Protein AF-A0A1V5IRI9-F1 (afdb_monomer_lite)

Radius of gyration: 17.39 Å; chains: 1; bounding box: 43×33×45 Å

Sequence (71 aa):
MTHVITENQDGTTTIQVSFADEGVDLQGQTSIKGGPVQAQSYLPVFESDLRRNFADKFPLPEVPAVEEEII

Secondary structure (DSSP, 8-state):
-EEEEEE-TTSEEEEEEE-GGGT---EEEEEEES-HHHHHHHHHHHHHHHHHHTGGGSPPP----------

Structure (mmCIF, N/CA/C/O backbone):
data_AF-A0A1V5IRI9-F1
#
_entry.id   AF-A0A1V5IRI9-F1
#
loop_
_atom_site.group_PDB
_atom_site.id
_atom_site.type_symbol
_atom_site.label_atom_id
_atom_site.label_alt_id
_atom_site.label_comp_id
_atom_site.label_asym_id
_atom_site.label_entity_id
_atom_site.label_seq_id
_atom_site.pdbx_PDB_ins_code
_atom_site.Cartn_x
_atom_site.Cartn_y
_atom_site.Cartn_z
_atom_site.occupancy
_atom_site.B_iso_or_equiv
_atom_site.auth_seq_id
_atom_site.auth_comp_id
_atom_site.auth_asym_id
_atom_site.auth_atom_id
_atom_site.pdbx_PDB_model_num
ATOM 1 N N . MET A 1 1 ? 10.049 -3.471 0.663 1.00 94.00 1 MET A N 1
ATOM 2 C CA . MET A 1 1 ? 8.817 -2.689 0.850 1.00 94.00 1 MET A CA 1
ATOM 3 C C . MET A 1 1 ? 8.645 -2.344 2.322 1.00 94.00 1 MET A C 1
ATOM 5 O O . MET A 1 1 ? 8.712 -3.222 3.181 1.00 94.00 1 MET A O 1
ATOM 9 N N . THR A 1 2 ? 8.373 -1.073 2.615 1.00 97.94 2 THR A N 1
ATOM 10 C CA . THR A 1 2 ? 8.001 -0.584 3.954 1.00 97.94 2 THR A CA 1
ATOM 11 C C . THR A 1 2 ? 6.518 -0.229 4.002 1.00 97.94 2 THR A C 1
ATOM 13 O O . THR A 1 2 ? 5.937 0.137 2.980 1.00 97.94 2 THR A O 1
ATOM 16 N N . HIS A 1 3 ? 5.893 -0.324 5.180 1.00 98.06 3 HIS A N 1
ATOM 17 C CA . HIS A 1 3 ? 4.474 -0.011 5.340 1.00 98.06 3 HIS A CA 1
ATOM 18 C C . HIS A 1 3 ? 4.148 0.668 6.672 1.00 98.06 3 HIS A C 1
ATOM 20 O O . HIS A 1 3 ? 4.850 0.496 7.667 1.00 98.06 3 HIS A O 1
ATOM 26 N N . VAL A 1 4 ? 3.042 1.411 6.677 1.00 98.19 4 VAL A N 1
ATOM 27 C CA . VAL A 1 4 ? 2.421 2.018 7.858 1.00 98.19 4 VAL A CA 1
ATOM 28 C C . VAL A 1 4 ? 0.951 1.614 7.888 1.00 98.19 4 VAL A C 1
ATOM 30 O O . VAL A 1 4 ? 0.257 1.689 6.873 1.00 98.19 4 VAL A O 1
ATOM 33 N N . ILE A 1 5 ? 0.479 1.183 9.058 1.00 98.06 5 ILE A N 1
ATOM 34 C CA . ILE A 1 5 ? -0.924 0.845 9.310 1.00 98.06 5 ILE A CA 1
ATOM 35 C C . ILE A 1 5 ? -1.482 1.864 10.298 1.00 98.06 5 ILE A C 1
ATOM 37 O O . ILE A 1 5 ? -0.904 2.090 11.359 1.00 98.06 5 ILE A O 1
ATOM 41 N N . THR A 1 6 ? -2.601 2.491 9.947 1.00 98.31 6 THR A N 1
ATOM 42 C CA . THR A 1 6 ? -3.277 3.488 10.785 1.00 98.31 6 THR A CA 1
ATOM 43 C C . THR A 1 6 ? -4.729 3.089 10.979 1.00 98.31 6 THR A C 1
ATOM 45 O O . THR A 1 6 ? -5.486 3.008 10.015 1.00 98.31 6 THR A O 1
ATOM 48 N N . GLU A 1 7 ? -5.111 2.822 12.225 1.00 97.81 7 GLU A N 1
ATOM 49 C CA . GLU A 1 7 ? -6.505 2.586 12.596 1.00 97.81 7 GLU A CA 1
ATOM 50 C C . GLU A 1 7 ? -7.265 3.918 12.617 1.00 97.81 7 GLU A C 1
ATOM 52 O O . GLU A 1 7 ? -6.824 4.892 13.232 1.00 97.81 7 GLU A O 1
ATOM 57 N N . ASN A 1 8 ? -8.402 3.966 11.928 1.00 97.19 8 ASN A N 1
ATOM 58 C CA . ASN A 1 8 ? -9.244 5.150 11.815 1.00 97.19 8 ASN A CA 1
ATOM 59 C C . ASN A 1 8 ? -10.442 5.047 12.775 1.00 97.19 8 ASN A C 1
ATOM 61 O O . ASN A 1 8 ? -10.913 3.963 13.119 1.00 97.19 8 ASN A O 1
ATOM 65 N N . GLN A 1 9 ? -10.999 6.192 13.175 1.00 95.81 9 GLN A N 1
ATOM 66 C CA . GLN A 1 9 ? -12.130 6.247 14.116 1.00 95.81 9 GLN A CA 1
ATOM 67 C C . GLN A 1 9 ? -13.461 5.733 13.533 1.00 95.81 9 GLN A C 1
ATOM 69 O O . GLN A 1 9 ? -14.417 5.525 14.275 1.00 95.81 9 GLN A O 1
ATOM 74 N N . ASP A 1 10 ? -13.541 5.529 12.217 1.00 95.69 10 ASP A N 1
ATOM 75 C CA . ASP A 1 10 ? -14.735 5.071 11.496 1.00 95.69 10 ASP A CA 1
ATOM 76 C C . ASP A 1 10 ? -14.816 3.537 11.347 1.00 95.69 10 ASP A C 1
ATOM 78 O O . ASP A 1 10 ? -15.672 3.016 10.626 1.00 95.69 10 ASP A O 1
ATOM 82 N N . GLY A 1 11 ? -13.930 2.802 12.029 1.00 95.06 11 GLY A N 1
ATOM 83 C CA . GLY A 1 11 ? -13.846 1.342 11.949 1.00 95.06 11 GLY A CA 1
ATOM 84 C C . GLY A 1 11 ? -13.154 0.830 10.683 1.00 95.06 11 GLY A C 1
ATOM 85 O O . GLY A 1 11 ? -13.287 -0.351 10.339 1.00 95.06 11 GLY A O 1
ATOM 86 N N . THR A 1 12 ? -12.441 1.702 9.970 1.00 97.88 12 THR A N 1
ATOM 87 C CA . THR A 1 12 ? -11.524 1.319 8.897 1.00 97.88 12 THR A CA 1
ATOM 88 C C . THR A 1 12 ? -10.073 1.385 9.355 1.00 97.88 12 THR A C 1
ATOM 90 O O . THR A 1 12 ? -9.732 2.020 10.348 1.00 97.88 12 THR A O 1
ATOM 93 N N . THR A 1 13 ? -9.199 0.734 8.601 1.00 98.56 13 THR A N 1
ATOM 94 C CA . THR A 1 13 ? -7.754 0.822 8.770 1.00 98.56 13 THR A CA 1
ATOM 95 C C . THR A 1 13 ? -7.127 1.167 7.428 1.00 98.56 13 THR A C 1
ATOM 97 O O . THR A 1 13 ? -7.440 0.553 6.405 1.00 98.56 13 THR A O 1
ATOM 100 N N . THR A 1 14 ? -6.241 2.157 7.431 1.00 98.56 14 THR A N 1
ATOM 101 C CA . THR A 1 14 ? -5.473 2.583 6.262 1.00 98.56 14 THR A CA 1
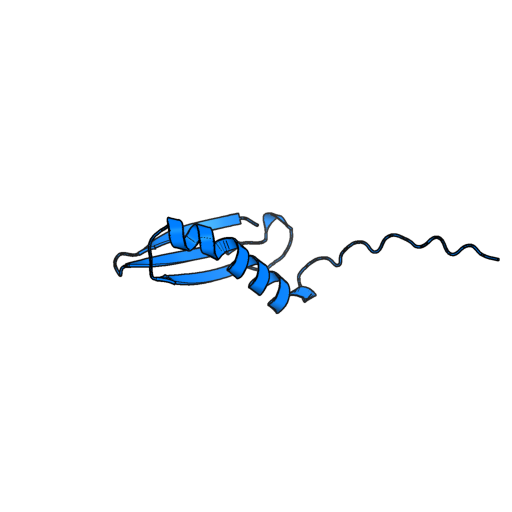ATOM 102 C C . THR A 1 14 ? -4.132 1.863 6.229 1.00 98.56 14 THR A C 1
ATOM 104 O O . THR A 1 14 ? -3.437 1.784 7.241 1.00 98.56 14 THR A O 1
ATOM 107 N N . ILE A 1 15 ? -3.765 1.362 5.052 1.00 98.62 15 ILE A N 1
ATOM 108 C CA . ILE A 1 15 ? -2.457 0.791 4.743 1.00 98.62 15 ILE A CA 1
ATOM 109 C C . ILE A 1 15 ? -1.766 1.745 3.775 1.00 98.62 15 ILE A C 1
ATOM 111 O O . ILE A 1 15 ? -2.303 2.041 2.706 1.00 98.62 15 ILE A O 1
ATOM 115 N N . GLN A 1 16 ? -0.572 2.196 4.135 1.00 98.69 16 GLN A N 1
ATOM 116 C CA . GLN A 1 16 ? 0.333 2.920 3.250 1.00 98.69 16 GLN A CA 1
ATOM 117 C C . GLN A 1 16 ? 1.573 2.066 3.022 1.00 98.69 16 GLN A C 1
ATOM 119 O O . GLN A 1 16 ? 2.114 1.518 3.979 1.00 98.69 16 GLN A O 1
ATOM 124 N N . VAL A 1 17 ? 2.020 1.950 1.774 1.00 98.38 17 VAL A N 1
ATOM 125 C CA . VAL A 1 17 ? 3.229 1.204 1.406 1.00 98.38 17 VAL A CA 1
ATOM 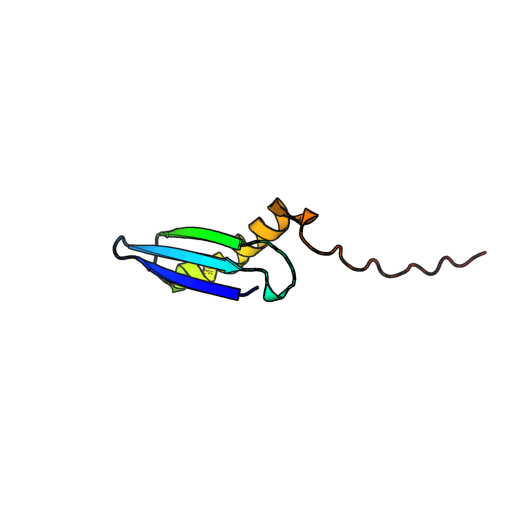126 C C . VAL A 1 17 ? 4.162 2.058 0.557 1.00 98.38 17 VAL A C 1
ATOM 128 O O . VAL A 1 17 ? 3.712 2.902 -0.221 1.00 98.38 17 VAL A O 1
ATOM 131 N N . SER A 1 18 ? 5.461 1.804 0.683 1.00 98.31 18 SER A N 1
ATOM 132 C CA . SER A 1 18 ? 6.515 2.405 -0.131 1.00 98.31 18 SER A CA 1
ATOM 133 C C . SER A 1 18 ? 7.518 1.339 -0.556 1.00 98.31 18 SER A C 1
ATOM 135 O O . SER A 1 18 ? 7.965 0.537 0.268 1.00 98.31 18 SER A O 1
ATOM 137 N N . PHE A 1 19 ? 7.888 1.356 -1.837 1.00 98.06 19 PHE A N 1
ATOM 138 C CA . PHE A 1 19 ? 8.914 0.480 -2.413 1.00 98.06 19 PHE A CA 1
ATOM 139 C C . PHE A 1 19 ? 10.274 1.183 -2.572 1.00 98.06 19 PHE A C 1
ATOM 141 O O . PHE A 1 19 ? 11.167 0.680 -3.251 1.00 98.06 19 PHE A O 1
ATOM 148 N N . ALA A 1 20 ? 10.459 2.345 -1.936 1.00 97.31 20 ALA A N 1
ATOM 149 C CA . ALA A 1 20 ? 11.705 3.107 -2.023 1.00 97.31 20 ALA A CA 1
ATOM 150 C C . ALA A 1 20 ? 12.926 2.340 -1.473 1.00 97.31 20 ALA A C 1
ATOM 152 O O . ALA A 1 20 ? 14.044 2.563 -1.928 1.00 97.31 20 ALA A O 1
ATOM 153 N N . ASP A 1 21 ? 12.719 1.412 -0.533 1.00 96.50 21 ASP A N 1
ATOM 154 C CA . ASP A 1 21 ? 13.759 0.518 -0.007 1.00 96.50 21 ASP A CA 1
ATOM 155 C C . ASP A 1 21 ? 14.231 -0.540 -1.023 1.00 96.50 21 ASP A C 1
ATOM 157 O O . ASP A 1 21 ? 15.286 -1.139 -0.840 1.00 96.50 21 ASP A O 1
ATOM 161 N N . GLU A 1 22 ? 13.486 -0.725 -2.114 1.00 94.94 22 GLU A N 1
ATOM 162 C CA . GLU A 1 22 ? 13.842 -1.551 -3.274 1.00 94.94 22 GLU A CA 1
ATOM 163 C C . GLU A 1 22 ? 14.325 -0.704 -4.468 1.00 94.94 22 GLU A C 1
ATOM 165 O O . GLU A 1 22 ? 14.561 -1.236 -5.550 1.00 94.94 22 GLU A O 1
ATOM 170 N N . GLY A 1 23 ? 14.456 0.619 -4.304 1.00 95.50 23 GLY A N 1
ATOM 171 C CA . GLY A 1 23 ? 14.822 1.534 -5.391 1.00 95.50 23 GLY A CA 1
ATOM 172 C C . GLY A 1 23 ? 13.706 1.776 -6.414 1.00 95.50 23 GLY A C 1
ATOM 173 O O . GLY A 1 23 ? 13.977 2.283 -7.501 1.00 95.50 23 GLY A O 1
ATOM 174 N N . VAL A 1 24 ? 12.457 1.435 -6.082 1.00 96.56 24 VAL A N 1
ATOM 175 C CA . VAL A 1 24 ? 11.294 1.611 -6.960 1.00 96.56 24 VAL A CA 1
ATOM 176 C C . VAL A 1 24 ? 10.513 2.858 -6.547 1.00 96.56 24 VAL A C 1
ATOM 178 O O . VAL A 1 24 ? 10.035 2.961 -5.416 1.00 96.56 24 VAL A O 1
ATOM 181 N N . ASP A 1 25 ? 10.335 3.799 -7.479 1.00 96.69 25 ASP A N 1
ATOM 182 C CA . ASP A 1 25 ? 9.516 5.004 -7.278 1.00 96.69 25 ASP A CA 1
ATOM 183 C C . ASP A 1 25 ? 8.015 4.682 -7.409 1.00 96.69 25 ASP A C 1
ATOM 185 O O . ASP A 1 25 ? 7.356 4.944 -8.429 1.00 96.69 25 ASP A O 1
ATOM 189 N N . LEU A 1 26 ? 7.501 4.011 -6.374 1.00 97.75 26 LEU A N 1
ATOM 190 C CA . LEU A 1 26 ? 6.101 3.640 -6.212 1.00 97.75 26 LEU A CA 1
ATOM 191 C C . LEU A 1 26 ? 5.688 3.705 -4.736 1.00 97.75 26 LEU A C 1
ATOM 193 O O . LEU A 1 26 ? 6.327 3.125 -3.855 1.00 97.75 26 LEU A O 1
ATOM 197 N N . GLN A 1 27 ? 4.563 4.372 -4.489 1.00 98.19 27 GLN A N 1
ATOM 198 C CA . GLN A 1 27 ? 3.869 4.400 -3.205 1.00 98.19 27 GLN A CA 1
ATOM 199 C C . GLN A 1 27 ? 2.398 4.056 -3.434 1.00 98.19 27 GLN A C 1
ATOM 201 O O . GLN A 1 27 ? 1.835 4.371 -4.484 1.00 98.19 27 GLN A O 1
ATOM 206 N N . GLY A 1 28 ? 1.774 3.409 -2.455 1.00 97.88 28 GLY A N 1
ATOM 207 C CA . GLY A 1 28 ? 0.376 3.000 -2.530 1.00 97.88 28 GLY A CA 1
ATOM 208 C C . GLY A 1 28 ? -0.353 3.256 -1.222 1.00 97.88 28 GLY A C 1
ATOM 209 O O . GLY A 1 28 ? 0.232 3.154 -0.145 1.00 97.88 28 GLY A O 1
ATOM 210 N N . GLN A 1 29 ? -1.646 3.558 -1.317 1.00 98.38 29 GLN A N 1
ATOM 211 C CA . GLN A 1 29 ? -2.527 3.693 -0.165 1.00 98.38 29 GLN A CA 1
ATOM 212 C C . GLN A 1 29 ? -3.857 2.991 -0.431 1.00 98.38 29 GLN A C 1
ATOM 214 O O . GLN A 1 29 ? -4.431 3.127 -1.510 1.00 98.38 29 GLN A O 1
ATOM 219 N N . THR A 1 30 ? -4.362 2.277 0.570 1.00 98.06 30 THR A N 1
ATOM 220 C CA . THR A 1 30 ? -5.720 1.727 0.566 1.00 98.06 30 THR A CA 1
ATOM 221 C C . THR A 1 30 ? -6.325 1.778 1.965 1.00 98.06 30 THR A C 1
ATOM 223 O O . THR A 1 30 ? -5.598 1.826 2.957 1.00 98.06 30 THR A O 1
ATOM 226 N N . SER A 1 31 ? -7.653 1.763 2.052 1.00 97.44 31 SER A N 1
ATOM 227 C CA . SER A 1 31 ? -8.390 1.693 3.316 1.00 97.44 31 SER A CA 1
ATOM 228 C C . SER A 1 31 ? -9.329 0.498 3.279 1.00 97.44 31 SER A C 1
ATOM 230 O O . SER A 1 31 ? -10.060 0.299 2.308 1.00 97.44 31 SER A O 1
ATOM 232 N N . ILE A 1 32 ? -9.321 -0.299 4.343 1.00 96.38 32 ILE A N 1
ATOM 233 C CA . ILE A 1 32 ? -10.168 -1.486 4.472 1.00 96.38 32 ILE A CA 1
ATOM 234 C C . ILE A 1 32 ? -11.039 -1.387 5.721 1.00 96.38 32 ILE A C 1
ATOM 236 O O . ILE A 1 32 ? -10.660 -0.745 6.696 1.00 96.38 32 ILE A O 1
ATOM 240 N N . LYS A 1 33 ? -12.199 -2.047 5.729 1.00 96.88 33 LYS A N 1
ATOM 241 C CA . LYS A 1 33 ? -12.983 -2.210 6.963 1.00 96.88 33 LYS A CA 1
ATOM 242 C C . LYS A 1 33 ? -12.305 -3.211 7.900 1.00 96.88 33 LYS A C 1
ATOM 244 O O . LYS A 1 33 ? -11.858 -4.263 7.448 1.00 96.88 33 LYS A O 1
ATOM 249 N N . GLY A 1 34 ? -12.315 -2.915 9.197 1.00 94.56 34 GLY A N 1
ATOM 250 C CA . GLY A 1 34 ? -11.680 -3.733 10.229 1.00 94.56 34 GLY A CA 1
ATOM 251 C C . GLY A 1 34 ? -10.480 -3.040 10.867 1.00 94.56 34 GLY A C 1
ATOM 252 O O . GLY A 1 34 ? -10.129 -1.919 10.503 1.00 94.56 34 GLY A O 1
ATOM 253 N N . GLY A 1 35 ? -9.880 -3.721 11.841 1.00 95.75 35 GLY A N 1
ATOM 254 C CA . GLY A 1 35 ? -8.753 -3.214 12.613 1.00 95.75 35 GLY A CA 1
ATOM 255 C C . GLY A 1 35 ? -7.386 -3.608 12.035 1.00 95.75 35 GLY A C 1
ATOM 256 O O . GLY A 1 35 ? -7.292 -4.221 10.962 1.00 95.75 35 GLY A O 1
ATOM 257 N N . PRO A 1 36 ? -6.307 -3.331 12.786 1.00 95.81 36 PRO A N 1
ATOM 258 C CA . PRO A 1 36 ? -4.931 -3.567 12.349 1.00 95.81 36 PRO A CA 1
ATOM 259 C C . PRO A 1 36 ? -4.631 -5.017 11.950 1.00 95.81 36 PRO A C 1
ATOM 261 O O . PRO A 1 36 ? -3.871 -5.254 11.017 1.00 95.81 36 PRO A O 1
ATOM 264 N N . VAL A 1 37 ? -5.258 -6.003 12.603 1.00 97.00 37 VAL A N 1
ATOM 265 C CA . VAL A 1 37 ? -5.053 -7.433 12.299 1.00 97.00 37 VAL A CA 1
ATOM 266 C C . VAL A 1 37 ? -5.564 -7.790 10.899 1.00 97.00 37 VAL A C 1
ATOM 268 O O . VAL A 1 37 ? -4.896 -8.517 10.157 1.00 97.00 37 VAL A O 1
ATOM 271 N N . GLN A 1 38 ? -6.731 -7.266 10.509 1.00 96.62 38 GLN A N 1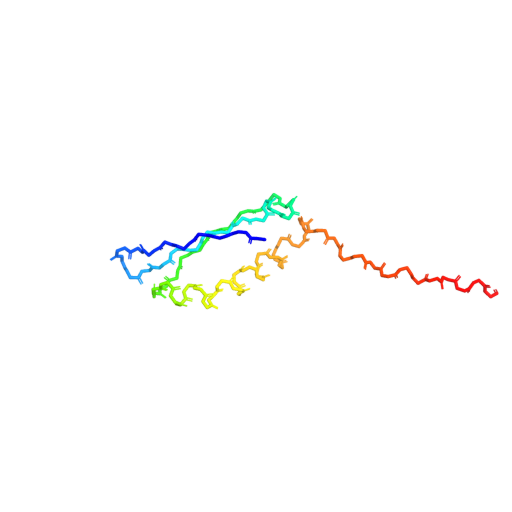
ATOM 272 C CA . GLN A 1 38 ? -7.267 -7.463 9.161 1.00 96.62 38 GLN A CA 1
ATOM 273 C C . GLN A 1 38 ? -6.394 -6.750 8.125 1.00 96.62 38 GLN A C 1
ATOM 275 O O . GLN A 1 38 ? -6.117 -7.318 7.070 1.00 96.62 38 GLN A O 1
ATOM 280 N N . ALA A 1 39 ? -5.900 -5.551 8.447 1.00 97.69 39 ALA A N 1
ATOM 281 C CA . ALA A 1 39 ? -5.007 -4.799 7.568 1.00 97.69 39 ALA A CA 1
ATOM 282 C C . ALA A 1 39 ? -3.679 -5.525 7.342 1.00 97.69 39 ALA A C 1
ATOM 284 O O . ALA A 1 39 ? -3.254 -5.680 6.199 1.00 97.69 39 ALA A O 1
ATOM 285 N N . GLN A 1 40 ? -3.083 -6.071 8.404 1.00 97.69 40 GLN A N 1
ATOM 286 C CA . GLN A 1 40 ? -1.867 -6.875 8.313 1.00 97.69 40 GLN A CA 1
ATOM 287 C C . GLN A 1 40 ? -2.069 -8.122 7.444 1.00 97.69 40 GLN A C 1
ATOM 289 O O . GLN A 1 40 ? -1.192 -8.481 6.662 1.00 97.69 40 GLN A O 1
ATOM 294 N N . SER A 1 41 ? -3.235 -8.765 7.556 1.00 97.62 41 SER A N 1
ATOM 295 C CA . SER A 1 41 ? -3.574 -9.953 6.762 1.00 97.62 41 SER A CA 1
ATOM 296 C C . SER A 1 41 ? -3.790 -9.623 5.280 1.00 97.62 41 SER A C 1
ATOM 298 O O . SER A 1 41 ? -3.521 -10.459 4.421 1.00 97.62 41 SER A O 1
ATOM 300 N N . TYR A 1 42 ? -4.264 -8.411 4.971 1.00 97.94 42 TYR A N 1
ATOM 301 C CA . TYR A 1 42 ? -4.506 -7.952 3.600 1.00 97.94 42 TYR A CA 1
ATOM 302 C C . TYR A 1 42 ? -3.266 -7.351 2.921 1.00 97.94 42 TYR A C 1
ATOM 304 O O . TYR A 1 42 ? -3.169 -7.375 1.694 1.00 97.94 42 TYR A O 1
ATOM 312 N N . LEU A 1 43 ? -2.298 -6.852 3.697 1.00 98.06 43 LEU A N 1
ATOM 313 C CA . LEU A 1 43 ? -1.051 -6.259 3.204 1.00 98.06 43 LEU A CA 1
ATOM 314 C C . LEU A 1 43 ? -0.374 -7.037 2.051 1.00 98.06 43 LEU A C 1
ATOM 316 O O . LEU A 1 43 ? -0.086 -6.397 1.039 1.00 98.06 43 LEU A O 1
ATOM 320 N N . PRO A 1 44 ? -0.152 -8.370 2.118 1.00 98.06 44 PRO A N 1
ATOM 321 C CA . PRO A 1 44 ? 0.502 -9.099 1.024 1.00 98.06 44 PRO A CA 1
ATOM 322 C C . PRO A 1 44 ? -0.314 -9.119 -0.277 1.00 98.06 44 PRO A C 1
ATOM 324 O O . PRO A 1 44 ? 0.260 -9.127 -1.365 1.00 98.06 44 PRO A O 1
ATOM 327 N N . VAL A 1 45 ? -1.649 -9.096 -0.188 1.00 98.12 45 VAL A N 1
ATOM 328 C CA . VAL A 1 45 ? -2.523 -9.006 -1.369 1.00 98.12 45 VAL A CA 1
ATOM 329 C C . VAL A 1 45 ? -2.358 -7.638 -2.020 1.00 98.12 45 VAL A C 1
ATOM 331 O O . VAL A 1 45 ? -2.124 -7.549 -3.223 1.00 98.12 45 VAL A O 1
ATOM 334 N N . PHE A 1 46 ? -2.408 -6.576 -1.213 1.00 98.25 46 PHE A N 1
ATOM 335 C CA . PHE A 1 46 ? -2.243 -5.212 -1.704 1.00 98.25 46 PHE A CA 1
ATOM 336 C C . PHE A 1 46 ? -0.862 -4.978 -2.334 1.00 98.25 46 PHE A C 1
ATOM 338 O O . PHE A 1 46 ? -0.769 -4.386 -3.408 1.00 98.25 46 PHE A O 1
ATOM 345 N N . GLU A 1 47 ? 0.205 -5.488 -1.714 1.00 98.12 47 GLU A N 1
ATOM 346 C CA . GLU A 1 47 ? 1.555 -5.438 -2.282 1.00 98.12 47 GLU A CA 1
ATOM 347 C C . GLU A 1 47 ? 1.624 -6.152 -3.640 1.00 98.12 47 GLU A C 1
ATOM 349 O O . GLU A 1 47 ? 2.134 -5.589 -4.611 1.00 98.12 47 GLU A O 1
ATOM 354 N N . SER A 1 48 ? 1.090 -7.375 -3.724 1.00 97.75 48 SER A N 1
ATOM 355 C CA . SER A 1 48 ? 1.095 -8.166 -4.957 1.00 97.75 48 SER A CA 1
ATOM 356 C C . SER A 1 48 ? 0.346 -7.463 -6.090 1.00 97.75 48 SER A C 1
ATOM 358 O O . SER A 1 48 ? 0.837 -7.418 -7.221 1.00 97.75 48 SER A O 1
ATOM 360 N N . ASP A 1 49 ? -0.797 -6.846 -5.785 1.00 98.12 49 ASP A N 1
ATOM 361 C CA . ASP A 1 49 ? -1.561 -6.071 -6.759 1.00 98.12 49 ASP A CA 1
ATOM 362 C C . ASP A 1 49 ? -0.771 -4.860 -7.272 1.00 98.12 49 ASP A C 1
ATOM 364 O O . ASP A 1 49 ? -0.759 -4.615 -8.478 1.00 98.12 49 ASP A O 1
ATOM 368 N N . LEU A 1 50 ? -0.064 -4.130 -6.400 1.00 98.19 50 LEU A N 1
ATOM 369 C CA . LEU A 1 50 ? 0.794 -3.017 -6.822 1.00 98.19 50 LEU A CA 1
ATOM 370 C C . LEU A 1 50 ? 1.937 -3.496 -7.721 1.00 98.19 50 LEU A C 1
ATOM 372 O O . LEU A 1 50 ? 2.166 -2.907 -8.775 1.00 98.19 50 LEU A O 1
ATOM 376 N N . ARG A 1 51 ? 2.607 -4.597 -7.363 1.00 96.94 51 ARG A N 1
ATOM 377 C CA . ARG A 1 51 ? 3.671 -5.178 -8.197 1.00 96.94 51 ARG A CA 1
ATOM 378 C C . ARG A 1 51 ? 3.161 -5.612 -9.565 1.00 96.94 51 ARG A C 1
ATOM 380 O O . ARG A 1 51 ? 3.833 -5.377 -10.561 1.00 96.94 51 ARG A O 1
ATOM 387 N N . ARG A 1 52 ? 1.971 -6.214 -9.635 1.00 96.69 52 ARG A N 1
ATOM 388 C CA . ARG A 1 52 ? 1.374 -6.641 -10.908 1.00 96.69 52 ARG A CA 1
ATOM 389 C C . ARG A 1 52 ? 0.938 -5.451 -11.761 1.00 96.69 52 ARG A C 1
ATOM 391 O O . ARG A 1 52 ? 1.176 -5.448 -12.963 1.00 96.69 52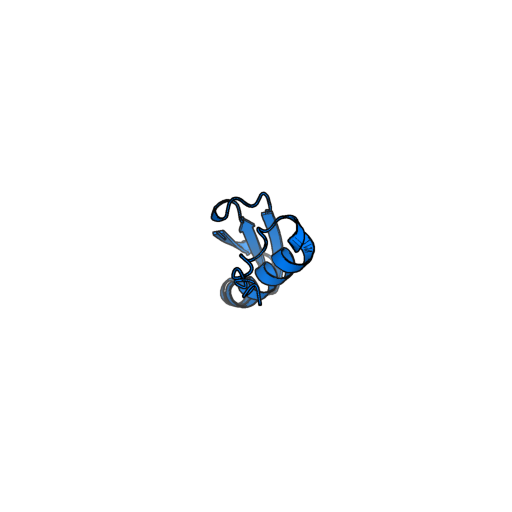 ARG A O 1
ATOM 398 N N . ASN A 1 53 ? 0.283 -4.465 -11.154 1.00 97.75 53 ASN A N 1
ATOM 399 C CA . ASN A 1 53 ? -0.291 -3.332 -11.880 1.00 97.75 53 ASN A CA 1
ATOM 400 C C . ASN A 1 53 ? 0.772 -2.339 -12.367 1.00 97.75 53 ASN A C 1
ATOM 402 O O . ASN A 1 53 ? 0.538 -1.647 -13.351 1.00 97.75 53 ASN A O 1
ATOM 406 N N . PHE A 1 54 ? 1.921 -2.286 -11.691 1.00 96.88 54 PHE A N 1
ATOM 407 C CA . PHE A 1 54 ? 3.049 -1.417 -12.022 1.00 96.88 54 PHE A CA 1
ATOM 408 C C . PHE A 1 54 ? 4.321 -2.223 -12.301 1.00 96.88 54 PHE A C 1
ATOM 410 O O . PHE A 1 54 ? 5.416 -1.806 -11.926 1.00 96.88 54 PHE A O 1
ATOM 417 N N . ALA A 1 55 ? 4.178 -3.404 -12.911 1.00 95.31 55 ALA A N 1
ATOM 418 C CA . ALA A 1 55 ? 5.282 -4.335 -13.151 1.00 95.31 55 ALA A CA 1
ATOM 419 C C . ALA A 1 55 ? 6.439 -3.706 -13.945 1.00 95.31 55 ALA A C 1
ATOM 421 O O . ALA A 1 55 ? 7.589 -4.084 -13.757 1.00 95.31 55 ALA A O 1
ATOM 422 N N . ASP A 1 56 ? 6.144 -2.707 -14.777 1.00 94.69 56 ASP A N 1
ATOM 423 C CA . ASP A 1 56 ? 7.105 -1.909 -15.541 1.00 94.69 56 ASP A CA 1
ATOM 424 C C . ASP A 1 56 ? 8.064 -1.079 -14.671 1.00 94.69 56 ASP A C 1
ATOM 426 O O . ASP A 1 56 ? 9.143 -0.710 -15.131 1.00 94.69 56 ASP A O 1
ATOM 430 N N . LYS A 1 57 ? 7.698 -0.795 -13.414 1.00 95.50 57 LYS A N 1
ATOM 431 C CA . LYS A 1 57 ? 8.542 -0.069 -12.454 1.00 95.50 57 LYS A CA 1
ATOM 432 C C . LYS A 1 57 ? 9.491 -0.974 -11.673 1.00 95.50 57 LYS A C 1
ATOM 434 O O . LYS A 1 57 ? 10.396 -0.465 -11.015 1.00 95.50 57 LYS A O 1
ATOM 439 N N . PHE A 1 58 ? 9.266 -2.285 -11.694 1.00 94.25 58 PHE A N 1
ATOM 440 C CA . PHE A 1 58 ? 10.072 -3.239 -10.942 1.00 94.25 58 PHE A CA 1
ATOM 441 C C . PHE A 1 58 ? 11.194 -3.800 -11.820 1.00 94.25 58 PHE A C 1
ATOM 443 O O . PHE A 1 58 ? 11.008 -3.972 -13.026 1.00 94.25 58 PHE A O 1
ATOM 450 N N . PRO A 1 59 ? 12.367 -4.100 -11.237 1.00 87.38 59 PRO A N 1
ATOM 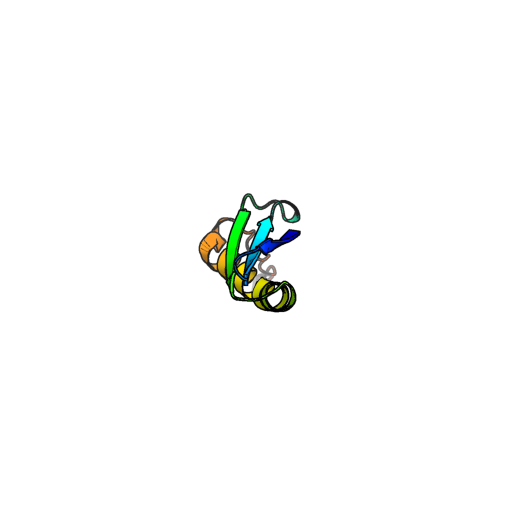451 C CA . PRO A 1 59 ? 13.431 -4.758 -11.977 1.00 87.38 59 PRO A CA 1
ATOM 452 C C . PRO A 1 59 ? 12.938 -6.110 -12.499 1.00 87.38 59 PRO A C 1
ATOM 454 O O . PRO A 1 59 ? 12.275 -6.866 -11.782 1.00 87.38 59 PRO A O 1
ATOM 457 N N . LEU A 1 60 ? 13.269 -6.416 -13.755 1.00 83.06 60 LEU A N 1
ATOM 458 C CA . LEU A 1 60 ? 13.014 -7.741 -14.304 1.00 83.06 60 LEU A CA 1
ATOM 459 C C . LEU A 1 60 ? 13.821 -8.772 -13.501 1.00 83.06 60 LEU A C 1
ATOM 461 O O . LEU A 1 60 ? 14.967 -8.488 -13.143 1.00 83.06 60 LEU A O 1
ATOM 465 N N . PRO A 1 61 ? 13.260 -9.964 -13.232 1.00 77.50 61 PRO A N 1
ATOM 466 C CA . PRO A 1 61 ? 14.038 -11.063 -12.685 1.00 77.50 61 PRO A CA 1
ATOM 467 C C . PRO A 1 61 ? 15.263 -11.304 -13.568 1.00 77.50 61 PRO A C 1
ATOM 469 O O . PRO A 1 61 ? 15.140 -11.321 -14.796 1.00 77.50 61 PRO A O 1
ATOM 472 N N . GLU A 1 62 ? 16.429 -11.503 -12.957 1.00 73.94 62 GLU A N 1
ATOM 473 C CA . GLU A 1 62 ? 17.602 -11.955 -13.696 1.00 73.94 62 GLU A CA 1
ATOM 474 C C . GLU A 1 62 ? 17.256 -13.296 -14.351 1.00 73.94 62 GLU A C 1
ATOM 476 O O . GLU A 1 62 ? 16.994 -14.293 -13.674 1.00 73.94 62 GLU A O 1
ATOM 481 N N . VAL A 1 63 ? 17.184 -13.315 -15.683 1.00 75.38 63 VAL A N 1
ATOM 482 C CA . 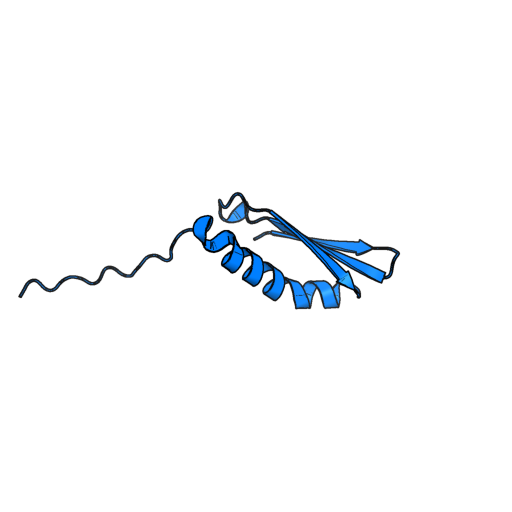VAL A 1 63 ? 17.030 -14.567 -16.419 1.00 75.38 63 VAL A CA 1
ATOM 483 C C . VAL A 1 63 ? 18.355 -15.310 -16.250 1.00 75.38 63 VAL A C 1
ATOM 485 O O . VAL A 1 63 ? 19.392 -14.726 -16.576 1.00 75.38 63 VAL A O 1
ATOM 488 N N . PRO A 1 64 ? 18.374 -16.552 -15.729 1.00 72.62 64 PRO A N 1
ATOM 489 C CA . PRO A 1 64 ? 19.614 -17.308 -15.655 1.00 72.62 64 PRO A CA 1
ATOM 490 C C . PRO A 1 64 ? 20.185 -17.407 -17.069 1.00 72.62 64 PRO A C 1
ATOM 492 O O . PRO A 1 64 ? 19.473 -17.805 -17.993 1.00 72.62 64 PRO A O 1
ATOM 495 N N . ALA A 1 65 ? 21.440 -16.987 -17.241 1.00 68.56 65 ALA A N 1
ATOM 496 C CA . ALA A 1 65 ? 22.127 -17.085 -18.517 1.00 68.56 65 ALA A CA 1
ATOM 497 C C . ALA A 1 65 ? 22.119 -18.557 -18.939 1.00 68.56 65 ALA A C 1
ATOM 499 O O . ALA A 1 65 ? 22.760 -19.396 -18.309 1.00 68.56 65 ALA A O 1
ATOM 500 N N . VAL A 1 66 ? 21.338 -18.881 -19.966 1.00 69.38 66 VAL A N 1
ATOM 501 C CA . VAL A 1 66 ? 21.453 -20.172 -20.629 1.00 69.38 66 VAL A CA 1
ATOM 502 C C . VAL A 1 66 ? 22.772 -20.078 -21.381 1.00 69.38 66 VAL A C 1
ATOM 504 O O . VAL A 1 66 ? 22.886 -19.284 -22.313 1.00 69.38 66 VAL A O 1
ATOM 507 N N . GLU A 1 67 ? 23.800 -20.781 -20.909 1.00 66.75 67 GLU A N 1
ATOM 508 C CA . GLU A 1 67 ? 25.027 -20.956 -21.679 1.00 66.75 67 GLU A CA 1
ATOM 509 C C . GLU A 1 67 ? 24.609 -21.628 -22.992 1.00 66.75 67 GLU A C 1
ATOM 511 O O . GLU A 1 67 ? 24.228 -22.798 -23.002 1.00 66.75 67 GLU A O 1
ATOM 516 N N . GLU A 1 68 ? 24.569 -20.867 -24.089 1.00 61.84 68 GLU A N 1
ATOM 517 C CA . GLU A 1 68 ? 24.442 -21.449 -25.420 1.00 61.84 68 GLU A CA 1
ATOM 518 C C . GLU A 1 68 ? 25.665 -22.354 -25.616 1.00 61.84 68 GLU A C 1
ATOM 520 O O . GLU A 1 68 ? 26.768 -21.877 -25.889 1.00 61.84 68 GLU A O 1
ATOM 525 N N . GLU A 1 69 ? 25.486 -23.665 -25.426 1.00 61.72 69 GLU A N 1
ATOM 526 C CA . GLU A 1 69 ? 26.412 -24.669 -25.940 1.00 61.72 69 GLU A CA 1
ATOM 527 C C . GLU A 1 69 ? 26.473 -24.468 -27.455 1.00 61.72 69 GLU A C 1
ATOM 529 O O . GLU A 1 69 ? 25.559 -24.819 -28.201 1.00 61.72 69 GLU A O 1
ATOM 534 N N . ILE A 1 70 ? 27.549 -23.824 -27.896 1.00 63.00 70 ILE A N 1
ATOM 535 C CA . ILE A 1 70 ? 27.909 -23.690 -29.299 1.00 63.00 70 ILE A CA 1
ATOM 536 C C . ILE A 1 70 ? 28.285 -25.105 -29.767 1.00 63.00 70 ILE A C 1
ATOM 538 O O . ILE A 1 70 ? 29.374 -25.584 -29.447 1.00 63.00 70 ILE A O 1
ATOM 542 N N . ILE A 1 71 ? 27.356 -25.795 -30.438 1.00 60.91 71 ILE A N 1
ATOM 543 C CA . ILE A 1 71 ? 27.584 -27.108 -31.074 1.00 60.91 71 ILE A CA 1
ATOM 544 C C . ILE A 1 71 ? 28.191 -26.905 -32.463 1.00 60.91 71 ILE A C 1
ATOM 546 O O . ILE A 1 71 ? 27.647 -26.071 -33.223 1.00 60.91 71 ILE A O 1
#

Foldseek 3Di:
DDWDWAQDPVQKIKIKDDCVVVVFPDIDIDIDHHDPVVVVVCVVVVVVVRCVVVVVRHDDPPDPPPPPPPD

pLDDT: mean 92.35, std 10.78, range [60.91, 98.69]